Protein AF-A0A7J5EA51-F1 (afdb_monomer_lite)

Sequence (52 aa):
HDIPIIIVSYKDREEDKLKGMEAGANYYLTKSSFHDDTFIEAVHDLIGDAAE

Secondary structure (DSSP, 8-state):
-PPP-EEEES---HHHHHHHHHTT-SEEEEGGGGGSSHHHHHHHHHH-PPP-

Radius of gyration: 11.91 Å; chains: 1; bounding box: 27×20×33 Å

Foldseek 3Di:
DDDAAEAEECDPDPVVQVVCVVVPHPYYYYVVCPVPCVVVVSVCVPPNDDDD

pLDDT: mean 88.35, std 8.44, range [59.19, 95.56]

Structure (mmCIF, N/CA/C/O backbone):
data_AF-A0A7J5EA51-F1
#
_entry.id   AF-A0A7J5EA51-F1
#
loop_
_atom_site.group_PDB
_atom_site.id
_atom_site.type_symbol
_atom_site.label_atom_id
_atom_site.label_alt_id
_atom_site.label_comp_id
_atom_site.label_asym_id
_atom_site.label_entity_id
_atom_site.label_seq_id
_atom_site.pdbx_PDB_ins_code
_atom_site.Cartn_x
_atom_site.Cartn_y
_atom_site.Cartn_z
_atom_site.occupancy
_atom_site.B_iso_or_equiv
_atom_site.auth_seq_id
_atom_site.auth_comp_id
_atom_site.auth_asym_id
_atom_site.auth_atom_id
_atom_site.pdbx_PDB_model_num
ATOM 1 N N . HIS A 1 1 ? -5.722 -10.161 -13.403 1.00 59.19 1 HIS A N 1
ATOM 2 C CA . HIS A 1 1 ? -4.804 -9.073 -13.033 1.00 59.19 1 HIS A CA 1
ATOM 3 C C . HIS A 1 1 ? -5.556 -8.199 -12.065 1.00 59.19 1 HIS A C 1
ATOM 5 O O . HIS A 1 1 ? -6.484 -7.523 -12.493 1.00 59.19 1 HIS A O 1
ATOM 11 N N . ASP A 1 2 ? -5.207 -8.288 -10.789 1.00 84.25 2 ASP A N 1
ATOM 12 C CA . ASP A 1 2 ? -5.794 -7.428 -9.769 1.00 84.25 2 ASP A CA 1
ATOM 13 C C . ASP A 1 2 ? -4.929 -6.174 -9.661 1.00 84.25 2 ASP A C 1
ATOM 15 O O . ASP A 1 2 ? -3.700 -6.253 -9.705 1.00 84.25 2 ASP A O 1
ATOM 19 N N . ILE A 1 3 ? -5.573 -5.011 -9.629 1.00 92.00 3 ILE A N 1
ATOM 20 C CA . ILE A 1 3 ? -4.892 -3.720 -9.522 1.00 92.00 3 ILE A CA 1
ATOM 21 C C . ILE A 1 3 ? -4.400 -3.585 -8.074 1.00 92.00 3 ILE A C 1
ATOM 23 O O . ILE A 1 3 ? -5.239 -3.673 -7.177 1.00 92.00 3 ILE A O 1
ATOM 27 N N . PRO A 1 4 ? -3.098 -3.358 -7.819 1.00 94.56 4 PRO A N 1
ATOM 28 C CA . PRO A 1 4 ? -2.606 -3.147 -6.462 1.00 94.56 4 PRO A CA 1
ATOM 29 C C . PRO A 1 4 ? -3.224 -1.899 -5.822 1.00 94.56 4 PRO A C 1
ATOM 31 O O . PRO A 1 4 ? -3.321 -0.846 -6.456 1.00 94.56 4 PRO A O 1
ATOM 34 N N . ILE A 1 5 ? -3.622 -2.004 -4.555 1.00 95.06 5 ILE A N 1
ATOM 35 C CA . ILE A 1 5 ? -4.263 -0.929 -3.793 1.00 95.06 5 ILE A CA 1
ATOM 36 C C . ILE A 1 5 ? -3.397 -0.574 -2.583 1.00 95.06 5 ILE A C 1
ATOM 38 O O . ILE A 1 5 ? -3.147 -1.407 -1.711 1.00 95.06 5 ILE A O 1
ATOM 42 N N . ILE A 1 6 ? -2.997 0.694 -2.493 1.00 94.81 6 ILE A N 1
ATOM 43 C CA . ILE A 1 6 ? -2.325 1.272 -1.325 1.00 94.81 6 ILE A CA 1
ATOM 44 C C . ILE A 1 6 ? -3.243 2.335 -0.717 1.00 94.81 6 ILE A C 1
ATOM 46 O O . ILE A 1 6 ? -3.690 3.248 -1.414 1.00 94.81 6 ILE A O 1
ATOM 50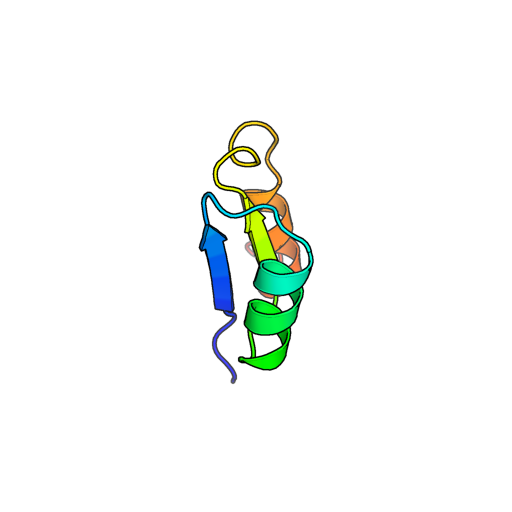 N N . ILE A 1 7 ? -3.506 2.252 0.587 1.00 93.75 7 ILE A N 1
ATOM 51 C CA . ILE A 1 7 ? -4.227 3.294 1.327 1.00 93.75 7 ILE A CA 1
ATOM 52 C C . ILE A 1 7 ? -3.223 4.234 1.986 1.00 93.75 7 ILE A C 1
ATOM 54 O O . ILE A 1 7 ? -2.327 3.797 2.701 1.00 93.75 7 ILE A O 1
ATOM 58 N N . VAL A 1 8 ? -3.414 5.539 1.792 1.00 92.12 8 VAL A N 1
ATOM 59 C CA . VAL A 1 8 ? -2.572 6.588 2.373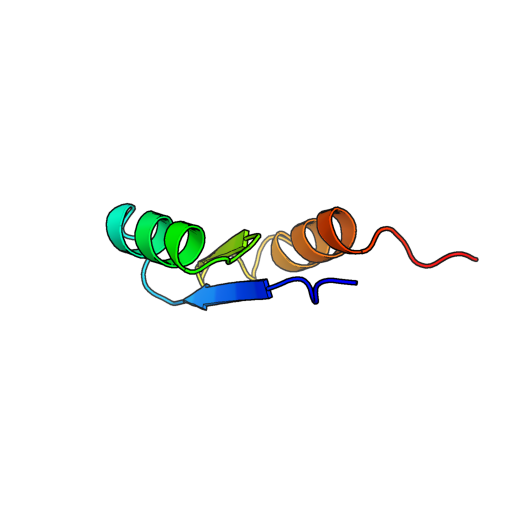 1.00 92.12 8 VAL A CA 1
ATOM 60 C C . VAL A 1 8 ? -3.427 7.520 3.235 1.00 92.12 8 VAL A C 1
ATOM 62 O O . VAL A 1 8 ? -4.277 8.255 2.726 1.00 92.12 8 VAL A O 1
ATOM 65 N N . SER A 1 9 ? -3.208 7.516 4.551 1.00 90.31 9 SER A N 1
ATOM 66 C CA . SER A 1 9 ? -4.108 8.157 5.523 1.00 90.31 9 SER A CA 1
ATOM 67 C C . SER A 1 9 ? -3.359 8.886 6.639 1.00 90.31 9 SER A C 1
ATOM 69 O O . SER A 1 9 ? -2.250 8.523 6.990 1.00 90.31 9 SER A O 1
ATOM 71 N N . TYR A 1 10 ? -3.960 9.910 7.250 1.00 89.81 10 TYR A N 1
ATOM 72 C CA . TYR A 1 10 ? -3.426 10.485 8.499 1.00 89.81 10 TYR A CA 1
ATOM 73 C C . TYR A 1 10 ? -3.756 9.636 9.735 1.00 89.81 10 TYR A C 1
ATOM 75 O O . TYR A 1 10 ? -3.250 9.919 10.814 1.00 89.81 10 TYR A O 1
ATOM 83 N N . LYS A 1 11 ? -4.621 8.625 9.599 1.00 85.06 11 LYS A N 1
ATOM 84 C CA . LYS A 1 11 ? -4.983 7.735 10.700 1.00 85.06 11 LYS A CA 1
ATOM 85 C C . LYS A 1 11 ? -3.928 6.647 10.857 1.00 85.06 11 LYS A C 1
ATOM 87 O O . LYS A 1 11 ? -3.736 5.853 9.938 1.00 85.06 11 LYS A O 1
ATOM 92 N N . ASP A 1 12 ? -3.300 6.605 12.018 1.00 84.00 12 ASP A N 1
ATOM 93 C CA . ASP A 1 12 ? -2.247 5.664 12.406 1.00 84.00 12 ASP A CA 1
ATOM 94 C C . ASP A 1 12 ? -2.728 4.597 13.403 1.00 84.00 12 ASP A C 1
ATOM 96 O O . ASP A 1 12 ? -1.972 3.697 13.764 1.00 84.00 12 ASP A O 1
ATOM 100 N N . ARG A 1 13 ? -3.998 4.666 13.827 1.00 91.00 13 ARG A N 1
ATOM 101 C CA . ARG A 1 13 ? -4.604 3.666 14.710 1.00 91.00 13 ARG A CA 1
ATOM 102 C C . ARG A 1 13 ? -4.598 2.301 14.029 1.00 91.00 13 ARG A C 1
ATOM 104 O O . ARG A 1 13 ? -5.063 2.154 12.898 1.00 91.00 13 ARG A O 1
ATOM 111 N N . GLU A 1 14 ? -4.158 1.291 14.767 1.00 89.75 14 GLU A N 1
ATOM 112 C CA . GLU A 1 14 ? -4.060 -0.092 14.290 1.00 89.75 14 GLU A CA 1
ATOM 113 C C . GLU A 1 14 ? -5.396 -0.633 13.747 1.00 89.75 14 GLU A C 1
ATOM 115 O O . GLU A 1 14 ? -5.422 -1.311 12.723 1.00 89.75 14 GLU A O 1
ATOM 120 N N . GLU A 1 15 ? -6.523 -0.246 14.352 1.00 93.38 15 GLU A N 1
ATOM 121 C CA . GLU A 1 15 ? -7.865 -0.604 13.873 1.00 93.38 15 GLU A CA 1
ATOM 122 C C . GLU A 1 15 ? -8.180 -0.066 12.467 1.00 93.38 15 GLU A C 1
ATOM 124 O O . GLU A 1 15 ? -8.831 -0.749 11.677 1.00 93.38 15 GLU A O 1
ATOM 129 N N . ASP A 1 16 ? -7.764 1.165 12.145 1.00 91.88 16 ASP A N 1
ATOM 130 C CA . ASP A 1 16 ? -7.992 1.748 10.816 1.00 91.88 16 ASP A CA 1
ATOM 131 C C . ASP A 1 16 ? -7.128 1.039 9.766 1.00 91.88 16 ASP A C 1
ATOM 133 O O . ASP A 1 16 ? -7.597 0.780 8.655 1.00 91.88 16 ASP A O 1
ATOM 137 N N . LYS A 1 17 ? -5.898 0.663 10.143 1.00 91.69 17 LYS A N 1
ATOM 138 C CA . LYS A 1 17 ? -5.015 -0.157 9.312 1.00 91.69 17 LYS A CA 1
ATOM 139 C C . LYS A 1 17 ? -5.653 -1.513 9.017 1.00 91.69 17 LYS A C 1
ATOM 141 O O . LYS A 1 17 ? -5.770 -1.875 7.850 1.00 91.69 17 LYS A O 1
ATOM 146 N N . LEU A 1 18 ? -6.122 -2.225 10.046 1.00 94.31 18 LEU A N 1
ATOM 147 C CA . LEU A 1 18 ? -6.752 -3.539 9.894 1.00 94.31 18 LEU A CA 1
ATOM 148 C C . LEU A 1 18 ? -7.969 -3.480 8.962 1.00 94.31 18 LEU A C 1
ATOM 150 O O . LEU A 1 18 ? -8.056 -4.268 8.026 1.00 94.31 18 LEU A O 1
ATOM 154 N N . LYS A 1 19 ? -8.849 -2.488 9.144 1.00 94.75 19 LYS A N 1
ATOM 155 C CA . LYS A 1 19 ? -10.017 -2.280 8.269 1.00 94.75 19 LYS A CA 1
ATOM 156 C C . LYS A 1 19 ? -9.630 -2.024 6.815 1.00 94.75 19 LYS A C 1
ATOM 158 O O . LYS A 1 19 ? -10.309 -2.495 5.909 1.00 94.75 19 LYS A O 1
ATOM 163 N N . GLY A 1 20 ? -8.556 -1.269 6.583 1.00 92.44 20 GLY A N 1
ATOM 164 C CA . GLY A 1 20 ? -8.028 -1.048 5.239 1.00 92.44 20 GLY A CA 1
ATOM 165 C C . GLY A 1 20 ? -7.579 -2.350 4.574 1.00 92.44 20 GLY A C 1
ATOM 166 O O . GLY A 1 20 ? -7.910 -2.591 3.415 1.00 92.44 20 GLY A O 1
ATOM 167 N N . MET A 1 21 ? -6.892 -3.211 5.327 1.00 94.56 21 MET A N 1
ATOM 168 C CA . MET A 1 21 ? -6.452 -4.522 4.841 1.00 94.56 21 MET A CA 1
ATOM 169 C C . MET A 1 21 ? -7.637 -5.465 4.581 1.00 94.56 21 MET A C 1
ATOM 171 O O . MET A 1 21 ? -7.697 -6.091 3.527 1.00 94.56 21 MET A O 1
ATOM 175 N N . GLU A 1 22 ? -8.621 -5.522 5.486 1.00 95.56 22 GLU A N 1
ATOM 176 C CA . GLU A 1 22 ? -9.852 -6.316 5.314 1.00 95.56 22 GLU A CA 1
ATOM 177 C C . GLU A 1 22 ? -10.677 -5.881 4.093 1.00 95.56 22 GLU A C 1
ATOM 179 O O . GLU A 1 22 ? -11.346 -6.704 3.471 1.00 95.56 22 GLU A O 1
ATOM 184 N N . ALA A 1 23 ? -10.608 -4.600 3.717 1.00 94.56 23 ALA A N 1
ATOM 185 C CA . ALA A 1 23 ? -11.252 -4.070 2.518 1.00 94.56 23 ALA A CA 1
ATOM 186 C C . ALA A 1 23 ? -10.528 -4.437 1.206 1.00 94.56 23 ALA A C 1
ATOM 188 O O . ALA A 1 23 ? -11.019 -4.092 0.130 1.00 94.56 23 ALA A O 1
ATOM 189 N N . GLY A 1 24 ? -9.383 -5.125 1.278 1.00 93.44 24 GLY A N 1
ATOM 190 C CA . GLY A 1 24 ? -8.615 -5.577 0.116 1.00 93.44 24 GLY A CA 1
ATOM 191 C C . GLY A 1 24 ? -7.436 -4.681 -0.265 1.00 93.44 24 GLY A C 1
ATOM 192 O O . GLY A 1 24 ? -6.932 -4.798 -1.379 1.00 93.44 24 GLY A O 1
ATOM 193 N N . ALA A 1 25 ? -6.984 -3.786 0.620 1.00 95.50 25 ALA A N 1
ATOM 194 C CA . ALA A 1 25 ? -5.729 -3.075 0.392 1.00 95.50 25 ALA A CA 1
ATOM 195 C C . ALA A 1 25 ? -4.530 -4.024 0.524 1.00 95.50 25 ALA A C 1
ATOM 197 O O . ALA A 1 25 ? -4.497 -4.888 1.399 1.00 95.50 25 ALA A O 1
ATOM 198 N N . ASN A 1 26 ? -3.515 -3.823 -0.312 1.00 95.25 26 ASN A N 1
ATOM 199 C CA . ASN A 1 26 ? -2.250 -4.543 -0.212 1.00 95.25 26 ASN A CA 1
ATOM 200 C C . ASN A 1 26 ? -1.293 -3.866 0.777 1.00 95.25 26 ASN A C 1
ATOM 202 O O . ASN A 1 26 ? -0.513 -4.550 1.430 1.00 95.25 26 ASN A O 1
ATOM 206 N N . TYR A 1 27 ? -1.372 -2.537 0.906 1.00 93.88 27 TYR A N 1
ATOM 207 C CA . TYR A 1 27 ? -0.600 -1.749 1.869 1.00 93.88 27 TYR A CA 1
ATOM 208 C C . TYR A 1 27 ? -1.449 -0.641 2.494 1.00 93.88 27 TYR A C 1
ATOM 210 O O . TYR A 1 27 ? -2.374 -0.099 1.884 1.00 93.88 27 TYR A O 1
ATOM 218 N N .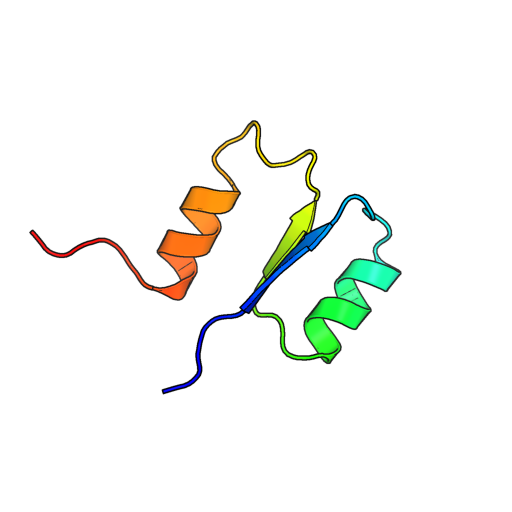 TYR A 1 28 ? -1.071 -0.253 3.709 1.00 93.88 28 TYR A N 1
ATOM 219 C CA . TYR A 1 28 ? -1.615 0.903 4.411 1.00 93.88 28 TYR A CA 1
ATOM 220 C C . TYR A 1 28 ? -0.461 1.723 4.982 1.00 93.88 28 TYR A C 1
ATOM 222 O O . TYR A 1 28 ? 0.301 1.229 5.818 1.00 93.88 28 TYR A O 1
ATOM 230 N N . LEU A 1 29 ? -0.361 2.976 4.552 1.00 92.06 29 LEU A N 1
ATOM 231 C CA . LEU A 1 29 ? 0.692 3.909 4.928 1.00 92.06 29 LEU A CA 1
ATOM 232 C C . LEU A 1 29 ? 0.100 5.140 5.606 1.00 92.06 29 LEU A C 1
ATOM 234 O O . LEU A 1 29 ? -0.961 5.653 5.224 1.00 92.06 29 LEU A O 1
ATOM 238 N N . THR A 1 30 ? 0.813 5.647 6.606 1.00 89.62 30 THR A N 1
ATOM 239 C CA . THR A 1 30 ? 0.474 6.937 7.193 1.00 89.62 30 THR A CA 1
ATOM 240 C C . THR A 1 30 ? 1.007 8.051 6.295 1.00 89.62 30 THR A C 1
ATOM 242 O O . THR A 1 30 ? 2.085 7.954 5.727 1.00 89.62 30 THR A O 1
ATOM 245 N N . LYS A 1 31 ? 0.305 9.177 6.165 1.00 84.88 31 LYS A N 1
ATOM 246 C CA . LYS A 1 31 ? 0.825 10.328 5.400 1.00 84.88 31 LYS A CA 1
ATOM 247 C C . LYS A 1 31 ? 2.110 10.904 6.001 1.00 84.88 31 LYS A C 1
ATOM 249 O O . LYS A 1 31 ? 2.867 11.564 5.302 1.00 84.88 31 LYS A O 1
ATOM 254 N N . SER A 1 32 ? 2.365 10.637 7.281 1.00 80.94 32 SER A N 1
ATOM 255 C CA . SER A 1 32 ? 3.635 10.938 7.936 1.00 80.94 32 SER A CA 1
ATOM 256 C C . SER A 1 32 ? 4.789 10.035 7.488 1.00 80.94 32 SER A C 1
ATOM 258 O O . SER A 1 32 ? 5.927 10.430 7.686 1.00 80.94 32 SER A O 1
ATOM 260 N N . SER A 1 33 ? 4.553 8.884 6.850 1.00 72.00 33 SER A N 1
ATOM 261 C CA . SER A 1 33 ? 5.618 8.000 6.346 1.00 72.00 33 SER A CA 1
ATOM 262 C C . SER A 1 33 ? 6.130 8.388 4.950 1.00 72.00 33 SER A C 1
ATOM 264 O O . SER A 1 33 ? 6.860 7.630 4.325 1.00 72.00 33 SER A O 1
ATOM 266 N N . PHE A 1 34 ? 5.737 9.553 4.422 1.00 71.50 34 PHE A N 1
ATOM 267 C CA . PHE A 1 34 ? 6.181 10.037 3.104 1.00 71.50 34 PHE A CA 1
ATOM 268 C C . PHE A 1 34 ? 7.606 10.598 3.103 1.00 71.50 34 PHE A C 1
ATOM 270 O O . PHE A 1 34 ? 8.143 10.889 2.040 1.00 71.50 34 PHE A O 1
ATOM 277 N N . HIS A 1 35 ? 8.203 10.775 4.280 1.00 71.62 35 HIS A N 1
ATOM 278 C CA . HIS A 1 35 ? 9.540 11.345 4.429 1.00 71.62 35 HIS A CA 1
ATOM 279 C C . HIS A 1 35 ? 10.650 10.297 4.240 1.00 71.62 35 HIS A C 1
ATOM 281 O O . HIS A 1 35 ? 11.791 10.683 4.014 1.00 71.62 35 HIS A O 1
ATOM 287 N N . ASP A 1 36 ? 10.306 9.004 4.287 1.00 72.06 36 ASP A N 1
ATOM 288 C CA . ASP A 1 36 ? 11.263 7.914 4.510 1.00 72.06 36 ASP A CA 1
ATOM 289 C C . ASP A 1 36 ? 11.236 6.857 3.388 1.00 72.06 36 ASP A C 1
ATOM 291 O O . ASP A 1 36 ? 11.327 5.667 3.669 1.00 72.06 36 ASP A O 1
ATOM 295 N N . ASP A 1 37 ? 11.015 7.266 2.131 1.00 86.62 37 ASP A N 1
ATOM 296 C CA . ASP A 1 37 ? 10.972 6.411 0.921 1.00 86.62 37 ASP A CA 1
ATOM 297 C C . ASP A 1 37 ? 9.999 5.208 0.956 1.00 86.62 37 ASP A C 1
ATOM 299 O O . ASP A 1 37 ? 9.808 4.521 -0.044 1.00 86.62 37 ASP A O 1
ATOM 303 N N . THR A 1 38 ? 9.263 5.015 2.052 1.00 89.12 38 THR A N 1
ATOM 304 C CA . THR A 1 38 ? 8.392 3.859 2.310 1.00 89.12 38 THR A CA 1
ATOM 305 C C . THR A 1 38 ? 7.316 3.683 1.242 1.00 89.12 38 THR A C 1
ATOM 307 O O . THR A 1 38 ? 6.894 2.570 0.939 1.00 89.12 38 THR A O 1
ATOM 310 N N . PHE A 1 39 ? 6.840 4.786 0.656 1.00 90.56 39 PHE A N 1
ATOM 311 C CA . PHE A 1 39 ? 5.871 4.706 -0.435 1.00 90.56 39 PHE A CA 1
ATOM 312 C C . PHE A 1 39 ? 6.491 4.143 -1.715 1.00 90.56 39 PHE A C 1
ATOM 314 O O . PHE A 1 39 ? 5.837 3.373 -2.411 1.00 90.56 39 PHE A O 1
ATOM 321 N N . ILE A 1 40 ? 7.742 4.503 -2.005 1.00 91.19 40 ILE A N 1
ATOM 322 C CA . ILE A 1 40 ? 8.484 3.988 -3.154 1.00 91.19 40 ILE A CA 1
ATOM 323 C C . ILE A 1 40 ? 8.737 2.492 -2.957 1.00 91.19 40 ILE A C 1
ATOM 325 O O . ILE A 1 40 ? 8.373 1.707 -3.827 1.00 91.19 40 ILE A O 1
ATOM 329 N N . GLU A 1 41 ? 9.233 2.083 -1.787 1.00 91.56 41 GLU A N 1
ATOM 330 C CA . GLU A 1 41 ? 9.435 0.667 -1.440 1.00 91.56 41 GLU A CA 1
ATOM 331 C C . GLU A 1 41 ? 8.147 -0.157 -1.589 1.00 91.56 41 GLU A C 1
ATOM 333 O O . GLU A 1 41 ? 8.146 -1.188 -2.257 1.00 91.56 41 GLU A O 1
ATOM 338 N N . ALA A 1 42 ? 7.018 0.338 -1.069 1.00 92.69 42 ALA A N 1
ATOM 339 C CA . ALA A 1 42 ? 5.729 -0.344 -1.197 1.00 92.69 42 ALA A CA 1
ATOM 340 C C . ALA A 1 42 ? 5.273 -0.493 -2.658 1.00 92.69 42 ALA A C 1
ATOM 342 O O . ALA A 1 42 ? 4.608 -1.468 -3.005 1.00 92.69 42 ALA A O 1
ATOM 343 N N . VAL A 1 43 ? 5.604 0.466 -3.528 1.00 92.50 43 VAL A N 1
ATOM 344 C CA . VAL A 1 43 ? 5.327 0.345 -4.964 1.00 92.50 43 VAL A CA 1
ATOM 345 C C . VAL A 1 43 ? 6.211 -0.742 -5.577 1.00 92.50 43 VAL A C 1
ATOM 347 O O . VAL A 1 43 ? 5.675 -1.624 -6.246 1.00 92.50 43 VAL A O 1
ATOM 350 N N . HIS A 1 44 ? 7.518 -0.740 -5.305 1.00 93.81 44 HIS A N 1
ATOM 351 C CA . HIS A 1 44 ? 8.439 -1.775 -5.793 1.00 93.81 44 HIS A CA 1
ATOM 352 C C . HIS A 1 44 ? 8.026 -3.182 -5.343 1.00 93.81 44 HIS A C 1
ATOM 354 O O . HIS A 1 44 ? 8.004 -4.100 -6.160 1.00 93.81 44 HIS A O 1
ATOM 360 N N . ASP A 1 45 ? 7.592 -3.343 -4.093 1.00 92.75 45 ASP A N 1
ATOM 361 C CA . ASP A 1 45 ? 7.091 -4.621 -3.576 1.00 92.75 45 ASP A CA 1
ATOM 362 C C . ASP A 1 45 ? 5.860 -5.136 -4.344 1.00 92.75 45 ASP A C 1
ATOM 364 O O . ASP A 1 45 ? 5.665 -6.346 -4.487 1.00 92.75 45 ASP A O 1
ATOM 368 N N . LEU A 1 46 ? 5.005 -4.230 -4.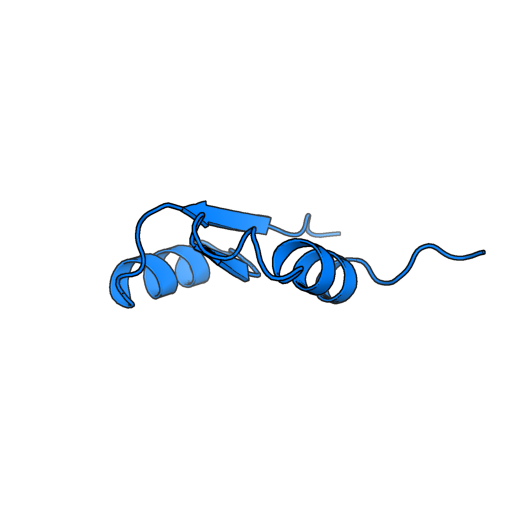832 1.00 93.25 46 LEU A N 1
ATOM 369 C CA . LEU A 1 46 ? 3.738 -4.584 -5.475 1.00 93.25 46 LEU A CA 1
ATOM 370 C C . LEU A 1 46 ? 3.839 -4.804 -6.980 1.00 93.25 46 LEU A C 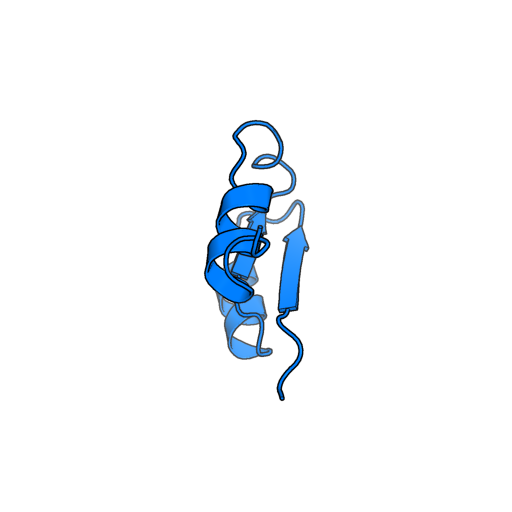1
ATOM 372 O O . LEU A 1 46 ? 3.122 -5.654 -7.512 1.00 93.25 46 LEU A O 1
ATOM 376 N N . ILE A 1 47 ? 4.655 -4.011 -7.676 1.00 92.06 47 ILE A N 1
ATOM 377 C CA . ILE A 1 47 ? 4.733 -4.043 -9.146 1.00 92.06 47 ILE A CA 1
ATOM 378 C C . ILE A 1 47 ? 6.115 -4.429 -9.681 1.00 92.06 47 ILE A C 1
ATOM 380 O O . ILE A 1 47 ? 6.249 -4.625 -10.888 1.00 92.06 47 ILE A O 1
ATOM 384 N N . GLY A 1 48 ? 7.105 -4.598 -8.803 1.00 91.19 48 GLY A N 1
ATOM 385 C CA . GLY A 1 48 ? 8.496 -4.840 -9.167 1.00 91.19 48 GLY A CA 1
ATOM 386 C C . GLY A 1 48 ? 9.223 -3.582 -9.644 1.00 91.19 48 GLY A C 1
ATOM 387 O O . GLY A 1 48 ? 8.653 -2.492 -9.738 1.00 91.19 48 GLY A O 1
ATOM 388 N N . ASP A 1 49 ? 10.504 -3.749 -9.962 1.00 88.50 49 ASP A N 1
ATOM 389 C CA . ASP A 1 49 ? 11.318 -2.701 -10.573 1.00 88.50 49 ASP A CA 1
ATOM 390 C C . ASP A 1 49 ? 10.973 -2.501 -12.051 1.00 88.50 49 ASP A C 1
ATOM 392 O O . ASP A 1 49 ? 10.537 -3.421 -12.751 1.00 88.50 49 ASP A O 1
ATOM 396 N N . ALA A 1 50 ? 11.215 -1.286 -12.546 1.00 83.44 50 ALA A N 1
ATOM 397 C CA . ALA A 1 50 ? 11.181 -1.036 -13.978 1.00 83.44 50 ALA A CA 1
ATOM 398 C C . ALA A 1 50 ? 12.261 -1.890 -14.660 1.00 83.44 50 ALA A C 1
ATOM 400 O O . ALA A 1 50 ? 13.434 -1.820 -14.294 1.00 83.44 50 ALA A O 1
ATOM 401 N N . ALA A 1 51 ? 11.862 -2.698 -15.643 1.00 77.06 51 ALA A N 1
ATOM 402 C CA . ALA A 1 51 ? 12.816 -3.399 -16.492 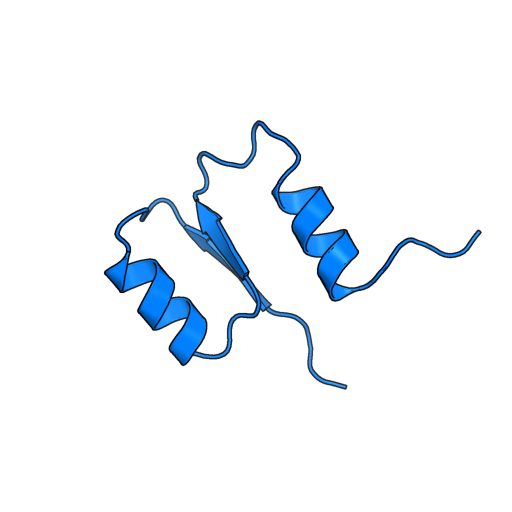1.00 77.06 51 ALA A CA 1
ATOM 403 C C . ALA A 1 51 ? 13.609 -2.372 -17.319 1.00 77.06 51 ALA A C 1
ATOM 405 O O . ALA A 1 51 ? 13.001 -1.471 -17.904 1.00 77.06 51 ALA A O 1
ATOM 406 N N . GLU A 1 52 ? 14.938 -2.508 -17.344 1.00 62.50 52 GLU A N 1
ATOM 407 C CA . GLU A 1 52 ? 15.823 -1.762 -18.257 1.00 62.50 52 GLU A CA 1
ATOM 408 C C . GLU A 1 52 ? 15.553 -2.088 -19.733 1.00 62.50 52 GLU A C 1
ATOM 410 O O . GLU A 1 52 ? 15.329 -3.280 -20.060 1.00 62.50 52 GLU A O 1
#